Protein AF-A0A0B2UTT7-F1 (afdb_monomer_lite)

Secondary structure (DSSP, 8-state):
-HHHHTTTSTT-SEEEEEEEETTEEE-TTS-B--TTSS--BPTT-S-TT-SEEEEEE-TTS-EEEEEE-SSSS---EE-------TTTS----S--S-S-------------------------

Radius of gyration: 28.8 Å; chains: 1; bounding box: 96×40×52 Å

Structure (mmCIF, N/CA/C/O backbone):
data_AF-A0A0B2UTT7-F1
#
_entry.id   AF-A0A0B2UTT7-F1
#
loop_
_atom_site.group_PDB
_atom_site.id
_atom_site.type_symbol
_atom_site.label_atom_id
_atom_site.label_alt_id
_atom_site.label_comp_id
_atom_site.label_asym_id
_atom_site.label_entity_id
_atom_site.label_seq_id
_atom_site.pdbx_PDB_ins_code
_atom_site.Cartn_x
_atom_site.Cartn_y
_atom_site.Cartn_z
_atom_site.occupancy
_atom_site.B_iso_or_equiv
_atom_site.auth_seq_id
_atom_site.auth_comp_id
_atom_site.auth_asym_id
_atom_site.auth_atom_id
_atom_site.pdbx_PDB_model_num
ATOM 1 N N . PHE A 1 1 ? 8.687 -5.536 -13.516 1.00 58.75 1 PHE A N 1
ATOM 2 C CA . PHE A 1 1 ? 7.376 -4.858 -13.628 1.00 58.75 1 PHE A CA 1
ATOM 3 C C . PHE A 1 1 ? 7.105 -3.872 -12.496 1.00 58.75 1 PHE A C 1
ATOM 5 O O . PHE A 1 1 ? 7.383 -2.714 -12.715 1.00 58.75 1 PHE A O 1
ATOM 12 N N . PHE A 1 2 ? 6.609 -4.237 -11.299 1.00 61.56 2 PHE A N 1
ATOM 13 C CA . PHE A 1 2 ? 6.269 -3.214 -10.278 1.00 61.56 2 PHE A CA 1
ATOM 14 C C . PHE A 1 2 ? 7.476 -2.420 -9.767 1.00 61.56 2 PHE A C 1
ATOM 16 O O . PHE A 1 2 ? 7.366 -1.221 -9.542 1.00 61.56 2 PHE A O 1
ATOM 23 N N . THR A 1 3 ? 8.626 -3.081 -9.637 1.00 57.56 3 THR A N 1
ATOM 24 C CA . THR A 1 3 ? 9.902 -2.433 -9.320 1.00 57.56 3 THR A CA 1
ATOM 25 C C . THR A 1 3 ? 10.376 -1.482 -10.412 1.00 57.56 3 THR A C 1
ATOM 27 O O . THR A 1 3 ? 11.075 -0.546 -10.076 1.00 57.56 3 THR A O 1
ATOM 30 N N . GLU A 1 4 ? 9.991 -1.692 -11.676 1.00 65.00 4 GLU A N 1
ATOM 31 C CA . GLU A 1 4 ? 10.340 -0.828 -12.822 1.00 65.00 4 GLU A CA 1
ATOM 32 C C . GLU A 1 4 ? 9.292 0.269 -13.053 1.00 65.00 4 GLU A C 1
ATOM 34 O O . GLU A 1 4 ? 9.636 1.389 -13.396 1.00 65.00 4 GLU A O 1
ATOM 39 N N . LEU A 1 5 ? 8.006 -0.022 -12.817 1.00 64.81 5 LEU A N 1
ATOM 40 C CA . LEU A 1 5 ? 6.899 0.937 -12.931 1.00 64.81 5 LEU A CA 1
ATOM 41 C C . LEU A 1 5 ? 7.091 2.137 -11.996 1.00 64.81 5 LEU A C 1
ATOM 43 O O . LEU A 1 5 ? 6.595 3.228 -12.261 1.00 64.81 5 LEU A O 1
ATOM 47 N N . HIS A 1 6 ? 7.805 1.906 -10.899 1.00 65.44 6 HIS A N 1
ATOM 48 C CA . HIS A 1 6 ? 8.106 2.896 -9.879 1.00 65.44 6 HIS A CA 1
ATOM 49 C C . HIS A 1 6 ? 9.613 2.935 -9.556 1.00 65.44 6 HIS A C 1
ATOM 51 O O . HIS A 1 6 ? 9.982 3.399 -8.472 1.00 65.44 6 HIS A O 1
ATOM 57 N N . SER A 1 7 ? 10.480 2.422 -10.452 1.00 56.91 7 SER A N 1
ATOM 58 C CA . SER A 1 7 ? 11.934 2.411 -10.222 1.00 56.91 7 SER A CA 1
ATOM 59 C C . SER A 1 7 ? 12.453 3.830 -10.063 1.00 56.91 7 SER A C 1
ATOM 61 O O . SER A 1 7 ? 12.028 4.726 -10.780 1.00 56.91 7 SER A O 1
ATOM 63 N N . GLU A 1 8 ? 13.399 3.989 -9.139 1.00 59.28 8 GLU A N 1
ATOM 64 C CA . GLU A 1 8 ? 14.080 5.242 -8.772 1.00 59.28 8 GLU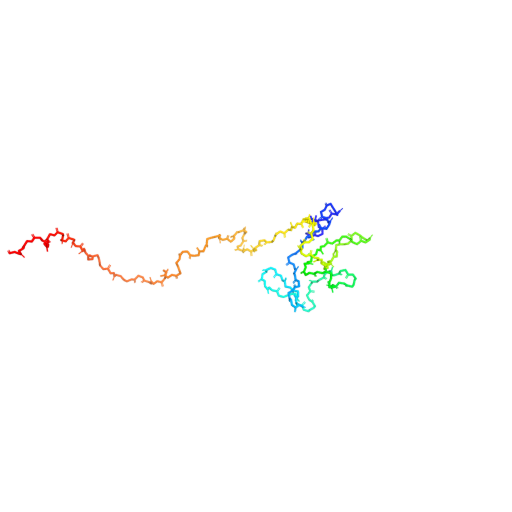 A CA 1
ATOM 65 C C . GLU A 1 8 ? 13.301 6.196 -7.853 1.00 59.28 8 GLU A C 1
ATOM 67 O O . GLU A 1 8 ? 13.807 7.255 -7.494 1.00 59.28 8 GLU A O 1
ATOM 72 N N . GLY A 1 9 ? 12.115 5.812 -7.367 1.00 60.12 9 GLY A N 1
ATOM 73 C CA . GLY A 1 9 ? 11.430 6.570 -6.312 1.00 60.12 9 GLY A CA 1
ATOM 74 C C . GLY A 1 9 ? 10.740 7.849 -6.767 1.00 60.12 9 GLY A C 1
ATOM 75 O O . GLY A 1 9 ? 10.127 8.517 -5.940 1.00 60.12 9 GLY A O 1
ATOM 76 N N . GLU A 1 10 ? 10.760 8.156 -8.065 1.00 70.12 10 GLU A N 1
ATOM 77 C CA . GLU A 1 10 ? 10.118 9.346 -8.640 1.00 70.12 10 GLU A CA 1
ATOM 78 C C . GLU A 1 10 ? 8.603 9.398 -8.359 1.00 70.12 10 GLU A C 1
ATOM 80 O O . GLU A 1 10 ? 7.994 10.466 -8.295 1.00 70.12 10 GLU A O 1
ATOM 85 N N . HIS A 1 11 ? 7.990 8.235 -8.121 1.00 79.50 11 HIS A N 1
ATOM 86 C CA . HIS A 1 11 ? 6.556 8.096 -7.863 1.00 79.50 11 HIS A CA 1
ATOM 87 C C . HIS A 1 11 ? 6.231 7.423 -6.523 1.00 79.50 11 HIS A C 1
ATOM 89 O O . HIS A 1 11 ? 5.105 6.968 -6.330 1.00 79.50 11 HIS A O 1
ATOM 95 N N . ALA A 1 12 ? 7.191 7.350 -5.594 1.00 82.88 12 ALA A N 1
ATOM 96 C CA . ALA A 1 12 ? 6.951 6.902 -4.223 1.00 82.88 12 ALA A CA 1
ATOM 97 C C . ALA A 1 12 ? 6.708 8.110 -3.286 1.00 82.88 12 ALA A C 1
ATOM 99 O O . ALA A 1 12 ? 7.416 9.110 -3.397 1.00 82.88 12 ALA A O 1
ATOM 100 N N . PRO A 1 13 ? 5.768 8.034 -2.324 1.00 88.81 13 PRO A N 1
ATOM 101 C CA . PRO A 1 13 ? 4.860 6.919 -2.070 1.00 88.81 13 PRO A CA 1
ATOM 102 C C . PRO A 1 13 ? 3.748 6.781 -3.120 1.00 88.81 13 PRO A C 1
ATOM 104 O O . PRO A 1 13 ? 3.291 7.764 -3.702 1.00 88.81 13 PRO A O 1
ATOM 107 N N . TYR A 1 14 ? 3.268 5.551 -3.308 1.00 89.69 14 TYR A N 1
ATOM 108 C CA . TYR A 1 14 ? 2.102 5.251 -4.144 1.00 89.69 14 TYR A CA 1
ATOM 109 C C . TYR A 1 14 ? 1.142 4.282 -3.452 1.00 89.69 14 TYR A C 1
ATOM 111 O O . TYR A 1 14 ? 1.545 3.423 -2.670 1.00 89.69 14 TYR A O 1
ATOM 119 N N . TRP A 1 15 ? -0.148 4.411 -3.742 1.00 92.38 15 TRP A N 1
ATOM 120 C CA . TRP A 1 15 ? -1.188 3.522 -3.245 1.00 92.38 15 TRP A CA 1
ATOM 121 C C . TRP A 1 15 ? -1.195 2.190 -3.990 1.00 92.38 15 TRP A C 1
ATOM 123 O O . TRP A 1 15 ? -1.054 2.136 -5.216 1.00 92.38 15 TRP A O 1
ATOM 133 N N . ILE A 1 16 ? -1.472 1.117 -3.250 1.00 93.38 16 ILE A N 1
ATOM 134 C CA . ILE A 1 16 ? -1.922 -0.155 -3.817 1.00 93.38 16 ILE A CA 1
ATOM 135 C C . ILE A 1 16 ? -3.356 -0.440 -3.377 1.00 93.38 16 ILE A C 1
ATOM 137 O O . ILE A 1 16 ? -3.873 0.134 -2.423 1.00 93.38 16 ILE A O 1
ATOM 141 N N . GLY A 1 17 ? -4.026 -1.343 -4.090 1.00 94.62 17 GLY A N 1
ATOM 142 C CA . GLY A 1 17 ? -5.434 -1.648 -3.835 1.00 94.62 17 GLY A CA 1
ATOM 143 C C . GLY A 1 17 ? -5.719 -2.379 -2.516 1.00 94.62 17 GLY A C 1
ATOM 144 O O . GLY A 1 17 ? -6.889 -2.576 -2.193 1.00 94.62 17 GLY A O 1
ATOM 145 N N . LEU A 1 18 ? -4.694 -2.816 -1.780 1.00 96.12 18 LEU A N 1
ATOM 146 C CA . LEU A 1 18 ? -4.869 -3.561 -0.536 1.00 96.12 18 LEU A CA 1
ATOM 147 C C . LEU A 1 18 ? -5.400 -2.640 0.570 1.00 96.12 18 LEU A C 1
ATOM 149 O O . LEU A 1 18 ? -4.908 -1.525 0.757 1.00 96.12 18 LEU A O 1
ATOM 153 N N . ARG A 1 19 ? -6.418 -3.106 1.297 1.00 95.50 19 ARG A N 1
ATOM 154 C CA . ARG A 1 19 ? -7.001 -2.385 2.433 1.00 95.50 19 ARG A CA 1
ATOM 155 C C . ARG A 1 19 ? -7.298 -3.322 3.586 1.00 95.50 19 ARG A C 1
ATOM 157 O O . ARG A 1 19 ? -7.755 -4.440 3.358 1.00 95.50 19 ARG A O 1
ATOM 164 N N . ASN A 1 20 ? -7.129 -2.842 4.810 1.00 95.69 20 ASN A N 1
ATOM 165 C CA . ASN A 1 20 ? -7.639 -3.526 5.984 1.00 95.69 20 ASN A CA 1
ATOM 166 C C . ASN A 1 20 ? -9.140 -3.238 6.139 1.00 95.69 20 ASN A C 1
ATOM 168 O 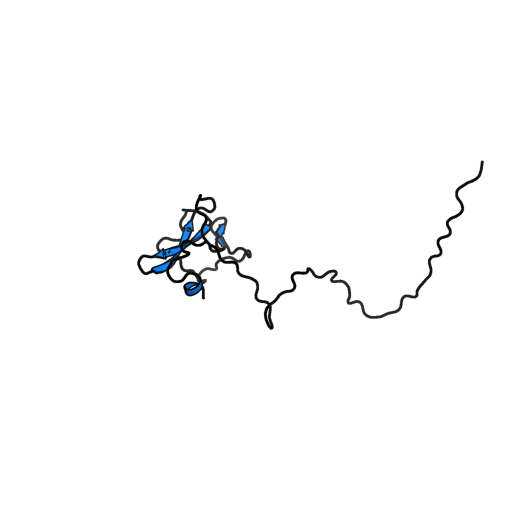O . ASN A 1 20 ? -9.563 -2.086 6.232 1.00 95.69 20 ASN A O 1
ATOM 172 N N . LYS A 1 21 ? -9.959 -4.286 6.163 1.00 93.94 21 LYS A N 1
ATOM 173 C CA . LYS A 1 21 ? -11.371 -4.230 6.537 1.00 93.94 21 LYS A CA 1
ATOM 174 C C . LYS A 1 21 ? -11.585 -5.168 7.714 1.00 93.94 21 LYS A C 1
ATOM 176 O O . LYS A 1 21 ? -11.440 -6.376 7.573 1.00 93.94 21 LYS A O 1
ATOM 181 N N . TYR A 1 22 ? -11.930 -4.604 8.869 1.00 90.62 22 TYR A N 1
ATOM 182 C CA . TYR A 1 22 ? -12.255 -5.363 10.084 1.00 90.62 22 TYR A CA 1
ATOM 183 C C . TYR A 1 22 ? -11.168 -6.372 10.504 1.00 90.62 22 TYR A C 1
ATOM 185 O O . TYR A 1 22 ? -11.473 -7.477 10.943 1.00 90.62 22 TYR A O 1
ATOM 193 N N . GLY A 1 23 ? -9.892 -6.002 10.359 1.00 90.62 23 GLY A N 1
ATOM 194 C CA . GLY A 1 23 ? -8.755 -6.858 10.705 1.00 90.62 23 GLY A CA 1
ATOM 195 C C . GLY A 1 23 ? -8.271 -7.761 9.568 1.00 90.62 23 GLY A C 1
ATOM 196 O O . GLY A 1 23 ? -7.258 -8.432 9.734 1.00 90.62 23 GLY A O 1
ATOM 197 N N . GLN A 1 24 ? -8.927 -7.750 8.406 1.00 93.62 24 GLN A N 1
ATOM 198 C CA . GLN A 1 24 ? -8.545 -8.557 7.245 1.00 93.62 24 GLN A CA 1
ATOM 199 C C . GLN A 1 24 ? -8.030 -7.682 6.105 1.00 93.62 24 GLN A C 1
ATOM 201 O O . GLN A 1 24 ? -8.658 -6.693 5.735 1.00 93.62 24 GLN A O 1
ATOM 206 N N . ASN A 1 25 ? -6.900 -8.062 5.509 1.00 95.56 25 ASN A N 1
ATOM 207 C CA . ASN A 1 25 ? -6.355 -7.365 4.348 1.00 95.56 25 ASN A CA 1
ATOM 208 C C . ASN A 1 25 ? -7.001 -7.912 3.071 1.00 95.56 25 ASN A C 1
ATOM 210 O O . ASN A 1 25 ? -6.837 -9.083 2.740 1.00 95.56 25 ASN A O 1
ATOM 214 N N . VAL A 1 26 ? -7.729 -7.064 2.353 1.00 96.62 26 VAL A N 1
ATOM 215 C CA . VAL A 1 26 ? -8.531 -7.424 1.179 1.00 96.62 26 VAL A CA 1
ATOM 216 C C . VAL A 1 26 ? -8.176 -6.558 -0.020 1.00 96.62 26 VAL A C 1
ATOM 218 O O . VAL A 1 26 ? -7.993 -5.343 0.084 1.00 96.62 26 VAL A O 1
ATOM 221 N N . TRP A 1 27 ? -8.098 -7.199 -1.180 1.00 95.31 27 TRP A N 1
ATOM 222 C CA . TRP A 1 27 ? -7.924 -6.555 -2.475 1.00 95.31 27 TRP A CA 1
ATOM 223 C C . TRP A 1 27 ? -9.236 -5.915 -2.953 1.00 95.31 27 TRP A C 1
ATOM 225 O O . TRP A 1 27 ? -10.318 -6.313 -2.512 1.00 95.31 27 TRP A O 1
ATOM 235 N N . PRO A 1 28 ? -9.196 -4.981 -3.925 1.00 93.38 28 PRO A N 1
ATOM 236 C CA . PRO A 1 28 ? -10.405 -4.332 -4.442 1.00 93.38 28 PRO A CA 1
ATOM 237 C C . PRO A 1 28 ? -11.401 -5.305 -5.084 1.00 93.38 28 PRO A C 1
ATOM 239 O O . PRO A 1 28 ? -12.584 -5.004 -5.182 1.00 93.38 28 PRO A O 1
ATOM 242 N N . THR A 1 29 ? -10.932 -6.482 -5.503 1.00 90.44 29 THR A N 1
ATOM 243 C CA . THR A 1 29 ? -11.760 -7.569 -6.040 1.00 90.44 29 THR A CA 1
ATOM 244 C C . THR A 1 29 ? -12.553 -8.324 -4.970 1.00 90.44 29 THR A C 1
ATOM 246 O O . THR A 1 29 ? -13.348 -9.190 -5.320 1.00 90.44 29 THR A O 1
ATOM 249 N N . GLY A 1 30 ? -12.324 -8.040 -3.684 1.00 92.19 30 GLY A N 1
ATOM 250 C CA . GLY A 1 30 ? -12.882 -8.783 -2.552 1.00 92.19 30 GLY A CA 1
ATOM 251 C C . GLY A 1 30 ? -12.051 -9.997 -2.135 1.00 92.19 30 GLY A C 1
ATOM 252 O O . GLY A 1 30 ? -12.355 -10.610 -1.119 1.00 92.19 30 GLY A O 1
ATOM 253 N N . ALA A 1 31 ? -10.993 -10.339 -2.876 1.00 92.94 31 ALA A N 1
ATOM 254 C CA . ALA A 1 31 ? -10.093 -11.418 -2.489 1.00 92.94 31 ALA A CA 1
ATOM 255 C C . ALA A 1 31 ? -9.273 -11.031 -1.249 1.00 92.94 31 ALA A C 1
ATOM 257 O O . ALA A 1 31 ? -8.674 -9.957 -1.209 1.00 92.94 31 ALA A O 1
ATOM 258 N N . GLU A 1 32 ? -9.198 -11.921 -0.267 1.00 95.88 32 GLU A N 1
ATOM 259 C CA . GLU A 1 32 ? -8.339 -11.752 0.906 1.00 95.88 32 GLU A CA 1
ATOM 260 C C . GLU A 1 32 ? -6.867 -12.027 0.567 1.00 95.88 32 GLU A C 1
ATOM 262 O O . GLU A 1 32 ? -6.538 -12.922 -0.224 1.00 95.88 32 GLU A O 1
ATOM 267 N N . LEU A 1 33 ? -5.960 -11.271 1.188 1.00 95.38 33 LEU A N 1
ATOM 268 C CA . LEU A 1 33 ? -4.544 -11.609 1.228 1.00 95.38 33 LEU A CA 1
ATOM 269 C C . LEU A 1 33 ? -4.374 -12.843 2.119 1.00 95.38 33 LEU A C 1
ATOM 271 O O . LEU A 1 33 ? -4.419 -12.753 3.343 1.00 95.38 33 LEU A O 1
ATOM 275 N N . ARG A 1 34 ? -4.196 -14.000 1.481 1.00 92.19 34 ARG A N 1
ATOM 276 C CA . ARG A 1 34 ? -4.028 -15.286 2.166 1.00 92.19 34 ARG A CA 1
ATOM 277 C C . ARG A 1 34 ? -2.788 -15.285 3.057 1.00 92.19 34 ARG A C 1
ATOM 279 O O . ARG A 1 34 ? -1.764 -14.699 2.702 1.00 92.19 34 ARG A O 1
ATOM 286 N N . GLU A 1 35 ? -2.860 -16.015 4.165 1.00 88.62 35 GLU A N 1
ATOM 287 C CA . GLU A 1 35 ? -1.688 -16.341 4.977 1.00 88.62 35 GLU A CA 1
ATOM 288 C C . GLU A 1 35 ? -0.626 -17.044 4.110 1.00 88.62 35 GLU A C 1
ATOM 290 O O . GLU A 1 35 ? -0.946 -17.921 3.307 1.00 88.62 35 GLU A O 1
ATOM 295 N N . GLY A 1 36 ? 0.631 -16.598 4.203 1.00 88.56 36 GLY A N 1
ATOM 296 C CA . GLY A 1 36 ? 1.720 -17.068 3.335 1.00 88.56 36 GLY A CA 1
ATOM 297 C C . GLY A 1 36 ? 1.646 -16.594 1.874 1.00 88.56 36 GLY A C 1
ATOM 298 O O . GLY A 1 36 ? 2.478 -16.992 1.060 1.00 88.56 36 GLY A O 1
ATOM 299 N N . GLY A 1 37 ? 0.671 -15.750 1.519 1.00 91.50 37 GLY A N 1
ATOM 300 C CA . GLY A 1 37 ? 0.601 -15.093 0.216 1.00 91.50 37 GLY A CA 1
ATOM 301 C C . GLY A 1 37 ? 1.724 -14.074 0.009 1.00 91.50 37 GLY A C 1
ATOM 302 O O . GLY A 1 37 ? 2.409 -13.670 0.948 1.00 91.50 37 GLY A O 1
ATOM 303 N N . PHE A 1 38 ? 1.905 -13.628 -1.238 1.00 91.69 38 PHE A N 1
ATOM 304 C CA . PHE A 1 38 ? 2.906 -12.609 -1.548 1.00 91.69 38 PHE A CA 1
ATOM 305 C C . PHE A 1 38 ? 2.593 -11.300 -0.817 1.00 91.69 38 PHE A C 1
ATOM 307 O O . PHE A 1 38 ? 1.577 -10.654 -1.082 1.00 91.69 38 PHE A O 1
ATOM 314 N N . ALA A 1 39 ? 3.501 -10.905 0.069 1.00 93.88 39 ALA A N 1
ATOM 315 C CA . ALA A 1 39 ? 3.461 -9.645 0.785 1.00 93.88 39 ALA A CA 1
ATOM 316 C C . ALA A 1 39 ? 4.875 -9.080 0.933 1.00 93.88 39 ALA A C 1
ATOM 318 O O . ALA A 1 39 ? 5.838 -9.832 1.077 1.00 93.88 39 ALA A O 1
ATOM 319 N N . ARG A 1 40 ? 4.996 -7.750 0.910 1.00 94.00 40 ARG A N 1
ATOM 320 C CA . ARG A 1 40 ? 6.262 -7.033 1.142 1.00 94.00 40 ARG A CA 1
ATOM 321 C C . ARG A 1 40 ? 6.100 -5.961 2.213 1.00 94.00 40 ARG A C 1
ATOM 323 O O . ARG A 1 40 ? 6.433 -4.805 1.986 1.00 94.00 40 ARG A O 1
ATOM 330 N N . TRP A 1 41 ? 5.534 -6.331 3.357 1.00 95.44 41 TRP A N 1
ATOM 331 C CA . TRP A 1 41 ? 5.389 -5.422 4.495 1.00 95.44 41 TRP A CA 1
ATOM 332 C C . TRP A 1 41 ? 6.739 -4.876 4.958 1.00 95.44 41 TRP A C 1
ATOM 334 O O . TRP A 1 41 ? 7.727 -5.608 5.013 1.00 95.44 41 TRP A O 1
ATOM 344 N N . ALA A 1 42 ? 6.770 -3.588 5.293 1.00 95.94 42 ALA A N 1
ATOM 345 C CA . ALA A 1 42 ? 7.889 -3.001 6.010 1.00 95.94 42 ALA A CA 1
ATOM 346 C C . ALA A 1 42 ? 7.994 -3.603 7.427 1.00 95.94 42 ALA A C 1
ATOM 348 O O . ALA A 1 42 ? 7.022 -4.173 7.937 1.00 95.94 42 ALA A O 1
ATOM 349 N N . PRO A 1 43 ? 9.149 -3.481 8.103 1.00 95.75 43 PRO A N 1
ATOM 350 C CA . PRO A 1 43 ? 9.268 -3.899 9.494 1.00 95.75 43 PRO A CA 1
ATOM 351 C C . PRO A 1 43 ? 8.169 -3.274 10.368 1.00 95.75 43 PRO A C 1
ATOM 353 O O . PRO A 1 43 ? 7.980 -2.059 10.361 1.00 95.75 43 PRO A O 1
ATOM 356 N N . ASN A 1 44 ? 7.485 -4.108 11.158 1.00 95.06 44 ASN A N 1
ATOM 357 C CA . ASN A 1 44 ? 6.353 -3.740 12.029 1.00 95.06 44 ASN A CA 1
ATOM 358 C C . ASN A 1 44 ? 5.034 -3.390 11.313 1.00 95.06 44 ASN A C 1
ATOM 360 O O . ASN A 1 44 ? 4.124 -2.854 11.946 1.00 95.06 44 ASN A O 1
ATOM 364 N N . GLU A 1 45 ? 4.907 -3.704 10.025 1.00 95.75 45 GLU A N 1
ATOM 365 C CA . GLU A 1 45 ? 3.658 -3.593 9.271 1.00 95.75 45 GLU A CA 1
ATOM 366 C C . GLU A 1 45 ? 3.039 -4.987 9.018 1.00 95.75 45 GLU A C 1
ATOM 368 O O . GLU A 1 45 ? 3.766 -5.985 8.971 1.00 95.75 45 GLU A O 1
ATOM 373 N N . PRO A 1 46 ? 1.708 -5.095 8.847 1.00 94.12 46 PRO A N 1
ATOM 374 C CA . PRO A 1 46 ? 0.719 -4.018 8.920 1.00 94.12 46 PRO A CA 1
ATOM 375 C C . PRO A 1 46 ? 0.490 -3.508 10.356 1.00 94.12 46 PRO A C 1
ATOM 377 O O . PRO A 1 46 ? 0.367 -4.294 11.294 1.00 94.12 46 PRO A O 1
ATOM 380 N N . SER A 1 47 ? 0.422 -2.186 10.520 1.00 94.06 47 SER A N 1
ATOM 381 C CA . SER A 1 47 ? 0.177 -1.481 11.782 1.00 94.06 47 SER A CA 1
ATOM 382 C C . SER A 1 47 ? -1.234 -0.874 11.849 1.00 94.06 47 SER A C 1
ATOM 384 O O . SER A 1 47 ? -2.021 -0.957 10.910 1.00 94.06 47 SER A O 1
ATOM 386 N N . ASN A 1 48 ? -1.578 -0.237 12.972 1.00 92.94 48 ASN A N 1
ATOM 387 C CA . ASN A 1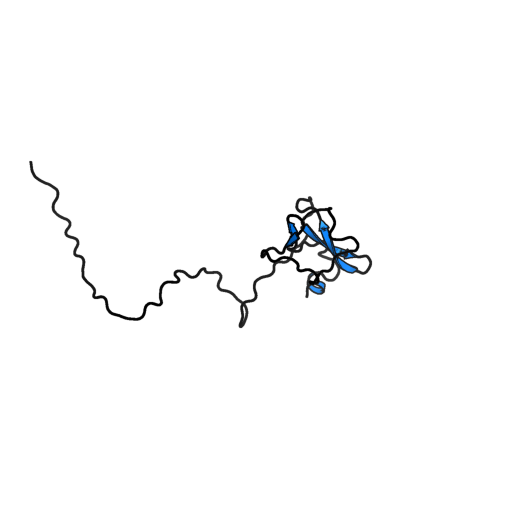 48 ? -2.869 0.430 13.180 1.00 92.94 48 ASN A CA 1
ATOM 388 C C . ASN A 1 48 ? -2.892 1.907 12.733 1.00 92.94 48 ASN A C 1
ATOM 390 O O . ASN A 1 48 ? -3.815 2.633 13.099 1.00 92.94 48 ASN A O 1
ATOM 394 N N . LYS A 1 49 ? -1.889 2.366 11.969 1.00 91.75 49 LYS A 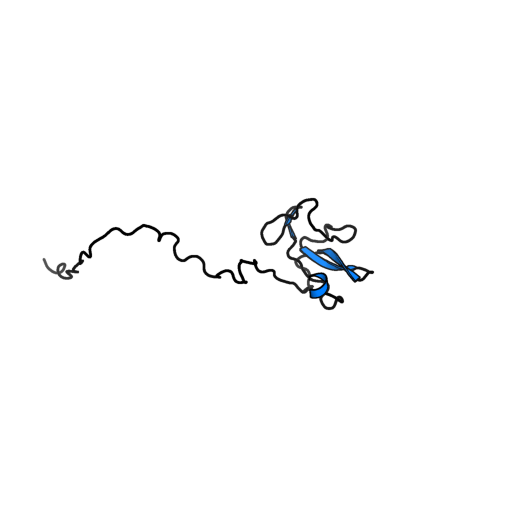N 1
ATOM 395 C CA . LYS A 1 49 ? -1.807 3.753 11.472 1.00 91.75 49 LYS A CA 1
ATOM 396 C C . LYS A 1 49 ? -2.937 4.119 10.509 1.00 91.75 49 LYS A C 1
ATOM 398 O O . LYS A 1 49 ? -3.276 5.289 10.390 1.00 91.75 49 LYS A O 1
ATOM 403 N N . GLY A 1 50 ? -3.519 3.132 9.835 1.00 92.69 50 GLY A N 1
ATOM 404 C CA . GLY A 1 50 ? -4.687 3.315 8.989 1.00 92.69 50 GLY A CA 1
ATOM 405 C C . GLY A 1 50 ? -5.026 2.061 8.197 1.00 92.69 50 GLY A C 1
ATOM 406 O O . GLY A 1 50 ? -4.362 1.033 8.312 1.00 92.69 50 GLY A O 1
ATOM 407 N N . ASN A 1 51 ? -6.093 2.147 7.407 1.00 95.56 51 ASN A N 1
ATOM 408 C CA . ASN A 1 51 ? -6.683 0.992 6.729 1.00 95.56 51 ASN A CA 1
ATOM 409 C C . ASN A 1 51 ? -6.286 0.874 5.252 1.00 95.56 51 ASN A C 1
ATOM 411 O O . ASN A 1 51 ? -6.714 -0.065 4.583 1.00 95.56 51 ASN A O 1
ATOM 415 N N . CYS A 1 52 ? -5.502 1.809 4.720 1.00 94.94 52 CYS A N 1
ATOM 416 C CA . CYS A 1 52 ? -5.017 1.778 3.346 1.00 94.94 52 CYS A CA 1
ATOM 417 C C . CYS A 1 52 ? -3.549 1.360 3.305 1.00 94.94 52 CYS A C 1
ATOM 419 O O . CYS A 1 52 ? -2.807 1.578 4.259 1.00 94.94 52 CYS A O 1
ATOM 421 N N . THR A 1 53 ? -3.122 0.745 2.204 1.00 95.19 53 THR A N 1
ATOM 422 C CA . THR A 1 53 ? -1.728 0.331 2.030 1.00 95.19 53 THR A CA 1
ATOM 423 C C . THR A 1 53 ? -1.037 1.190 0.980 1.00 95.19 53 THR A C 1
ATOM 425 O O . THR A 1 53 ? -1.433 1.210 -0.187 1.00 95.19 53 THR A O 1
ATOM 428 N N . GLU A 1 54 ? 0.021 1.881 1.393 1.00 93.62 54 GLU A N 1
ATOM 429 C CA . GLU A 1 54 ? 0.946 2.575 0.497 1.00 93.62 54 GLU A CA 1
ATOM 430 C C . GLU A 1 54 ? 2.259 1.804 0.373 1.00 93.62 54 GLU A C 1
ATOM 432 O O . GLU A 1 54 ? 2.639 1.023 1.247 1.00 93.62 54 GLU A O 1
ATOM 437 N N . VAL A 1 55 ? 2.976 2.048 -0.713 1.00 92.19 55 VAL A N 1
ATOM 438 C CA . VAL A 1 55 ? 4.323 1.541 -0.938 1.00 92.19 55 VAL A CA 1
ATOM 439 C C . VAL A 1 55 ? 5.300 2.703 -0.869 1.00 92.19 55 VAL A C 1
ATOM 441 O O . VAL A 1 55 ? 5.085 3.740 -1.495 1.00 92.19 55 VAL A O 1
ATOM 444 N N . LYS A 1 56 ? 6.374 2.523 -0.100 1.00 89.06 56 LYS A N 1
ATOM 445 C CA . LYS A 1 56 ? 7.449 3.495 0.126 1.00 89.06 56 LYS A CA 1
ATOM 446 C C . LYS A 1 56 ? 8.804 2.852 -0.133 1.00 89.06 56 LYS A C 1
ATOM 448 O O . LYS A 1 56 ? 8.926 1.633 -0.034 1.00 89.06 56 LYS A O 1
ATOM 453 N N . LEU A 1 57 ? 9.798 3.678 -0.444 1.00 87.75 57 LEU A N 1
ATOM 454 C CA . LEU A 1 57 ? 11.190 3.245 -0.446 1.00 87.75 57 LEU A CA 1
ATOM 455 C C . LEU A 1 57 ? 11.718 3.188 0.987 1.00 87.75 57 LEU A C 1
ATOM 457 O O . LEU A 1 57 ? 11.464 4.101 1.776 1.00 87.75 57 LEU A O 1
ATOM 461 N N . ASP A 1 58 ? 12.440 2.123 1.307 1.00 87.31 58 ASP A N 1
ATOM 462 C CA . ASP A 1 58 ? 13.246 2.036 2.516 1.00 87.31 58 ASP A CA 1
ATOM 463 C C . ASP A 1 58 ? 14.636 2.673 2.312 1.00 87.31 58 ASP A C 1
ATOM 465 O O . ASP A 1 58 ? 14.950 3.231 1.256 1.00 87.31 58 ASP A O 1
ATOM 469 N N . GLU A 1 59 ? 15.484 2.5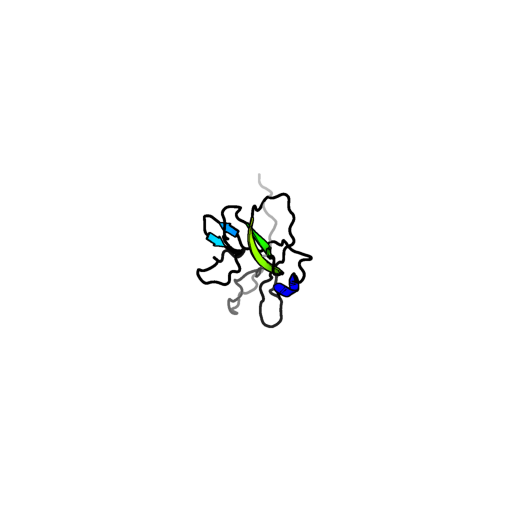92 3.337 1.00 86.81 59 GLU A N 1
ATOM 470 C CA . GLU A 1 59 ? 16.852 3.128 3.310 1.00 86.81 59 GLU A CA 1
ATOM 471 C C . GLU A 1 59 ? 17.752 2.457 2.252 1.00 86.81 59 GLU A C 1
ATOM 473 O O . GLU A 1 59 ? 18.754 3.040 1.839 1.00 86.81 59 GLU A O 1
ATOM 478 N N . HIS A 1 60 ? 17.379 1.267 1.776 1.00 87.00 60 HIS A N 1
ATOM 479 C CA . HIS A 1 60 ? 18.081 0.497 0.748 1.00 87.00 60 HIS A CA 1
ATOM 480 C C . HIS A 1 60 ? 17.440 0.639 -0.639 1.00 87.00 60 HIS A C 1
ATOM 482 O O . HIS A 1 60 ? 17.793 -0.102 -1.556 1.00 87.00 60 HIS A O 1
ATOM 488 N N . GLN A 1 61 ? 16.518 1.593 -0.810 1.00 84.75 61 GLN A N 1
ATOM 489 C CA . GLN A 1 61 ? 15.755 1.807 -2.042 1.00 84.75 61 GLN A CA 1
ATOM 490 C C . GLN A 1 61 ? 14.882 0.604 -2.441 1.00 84.75 61 GLN A C 1
ATOM 492 O O . GLN A 1 61 ? 14.525 0.435 -3.610 1.00 84.75 61 GLN A O 1
ATOM 497 N N . GLU A 1 62 ? 14.483 -0.220 -1.477 1.00 85.50 62 GLU A N 1
ATOM 498 C CA . GLU A 1 62 ? 13.503 -1.272 -1.681 1.00 85.50 62 GLU A CA 1
ATOM 499 C C . GLU A 1 62 ? 12.082 -0.763 -1.452 1.00 85.50 62 GLU A C 1
ATOM 501 O O . GLU A 1 62 ? 11.787 -0.026 -0.516 1.00 85.50 62 GLU A O 1
ATOM 506 N N . THR A 1 63 ? 11.153 -1.207 -2.295 1.00 87.56 63 THR A N 1
ATOM 507 C CA . THR A 1 63 ? 9.732 -0.879 -2.162 1.00 87.56 63 THR A CA 1
ATOM 508 C C . THR A 1 63 ? 9.057 -1.782 -1.124 1.00 87.56 63 THR A C 1
ATOM 510 O O . THR A 1 63 ? 8.874 -2.980 -1.382 1.00 87.56 63 THR A O 1
ATOM 513 N N . LEU A 1 64 ? 8.633 -1.213 0.005 1.00 92.62 64 LEU A N 1
ATOM 514 C CA . LEU A 1 64 ? 7.955 -1.912 1.102 1.00 92.62 64 LEU A CA 1
ATOM 515 C C . LEU A 1 64 ? 6.581 -1.301 1.413 1.00 92.62 64 LEU A C 1
ATOM 517 O O . LEU A 1 64 ? 6.336 -0.108 1.221 1.00 92.62 64 LEU A O 1
ATOM 521 N N . TRP A 1 65 ? 5.665 -2.142 1.883 1.00 94.88 65 TRP A N 1
ATOM 522 C CA . TRP A 1 65 ? 4.266 -1.809 2.137 1.00 94.88 65 TRP A CA 1
ATOM 523 C C . TRP A 1 65 ? 4.086 -1.275 3.554 1.00 94.88 65 TRP A C 1
ATOM 525 O O . TRP A 1 65 ? 4.618 -1.844 4.506 1.00 94.88 65 TRP A O 1
ATOM 535 N N . ASN A 1 66 ? 3.303 -0.211 3.694 1.00 95.25 66 ASN A N 1
ATOM 536 C CA . ASN A 1 66 ? 3.013 0.447 4.961 1.00 95.25 66 ASN A CA 1
ATOM 537 C C . ASN A 1 66 ? 1.510 0.696 5.097 1.00 95.25 66 ASN A C 1
ATOM 539 O O . ASN A 1 66 ? 0.839 1.033 4.118 1.00 95.25 66 ASN A O 1
ATOM 543 N N . SER A 1 67 ? 0.990 0.550 6.312 1.00 95.38 67 SER A N 1
ATOM 544 C CA . SER A 1 67 ? -0.387 0.912 6.646 1.00 95.38 67 SER A CA 1
ATOM 545 C C . SER A 1 67 ? -0.473 2.417 6.852 1.00 95.38 67 SER A C 1
ATOM 547 O O . SER A 1 67 ? 0.356 3.008 7.547 1.00 95.38 67 SER A O 1
ATOM 549 N N . GLN A 1 68 ? -1.472 3.037 6.239 1.00 93.88 68 GLN A N 1
ATOM 550 C CA . GLN A 1 68 ? -1.630 4.479 6.231 1.00 93.88 68 GLN A CA 1
ATOM 551 C C . GLN A 1 68 ? -3.103 4.883 6.234 1.00 93.88 68 GLN A C 1
ATOM 553 O O . GLN A 1 68 ? -3.980 4.136 5.782 1.00 93.88 68 GLN A O 1
ATOM 558 N N . ASP A 1 69 ? -3.373 6.069 6.774 1.00 93.19 69 ASP A N 1
ATOM 559 C CA . ASP A 1 69 ? -4.692 6.690 6.717 1.00 93.19 69 ASP A CA 1
ATOM 560 C C . ASP A 1 69 ? -5.147 6.855 5.256 1.00 93.19 69 ASP A C 1
ATOM 562 O O . ASP A 1 69 ? -4.405 7.338 4.400 1.00 93.19 69 ASP A O 1
ATOM 566 N N . CYS A 1 70 ? -6.376 6.429 4.980 1.00 90.12 70 CYS A N 1
ATOM 567 C CA . CYS A 1 70 ? -6.996 6.520 3.665 1.00 90.12 70 CYS A CA 1
ATOM 568 C C . CYS A 1 70 ? -7.401 7.951 3.291 1.00 90.12 70 CYS A C 1
ATOM 570 O O . CYS A 1 70 ? -7.521 8.251 2.105 1.00 90.12 70 CYS A O 1
ATOM 572 N N . GLU A 1 71 ? -7.667 8.802 4.284 1.00 85.50 71 GLU A N 1
ATOM 573 C CA . GLU A 1 71 ? -8.253 10.139 4.113 1.00 85.50 71 GLU A CA 1
ATOM 574 C C . GLU A 1 71 ? -7.238 11.266 4.349 1.00 85.50 71 GLU A C 1
ATOM 576 O O . GLU A 1 71 ? -7.596 12.444 4.386 1.00 85.50 71 GLU A O 1
ATOM 581 N N . GLY A 1 72 ? -5.953 10.926 4.492 1.00 73.81 72 GLY A N 1
ATOM 582 C CA . GLY A 1 72 ? -4.897 11.919 4.653 1.00 73.81 72 GLY A CA 1
ATOM 583 C C . GLY A 1 72 ? -4.842 12.907 3.481 1.00 73.81 72 GLY A C 1
ATOM 584 O O . GLY A 1 72 ? -5.106 12.554 2.334 1.00 73.81 72 GLY A O 1
ATOM 585 N N . ALA A 1 73 ? -4.406 14.145 3.743 1.00 60.84 73 ALA A N 1
ATOM 586 C CA . ALA A 1 73 ? -4.251 15.208 2.735 1.00 60.84 73 ALA A CA 1
ATOM 587 C C . ALA A 1 73 ? -3.193 14.915 1.639 1.00 60.84 73 ALA A C 1
ATOM 589 O O . ALA A 1 73 ? -2.886 15.776 0.813 1.00 60.84 73 ALA A O 1
ATOM 590 N N . HIS A 1 74 ? -2.614 13.713 1.630 1.00 67.94 74 HIS A N 1
ATOM 591 C CA . HIS A 1 74 ? -1.598 13.276 0.684 1.00 67.94 74 HIS A CA 1
ATOM 592 C C . HIS A 1 74 ? -2.250 12.572 -0.511 1.00 67.94 74 HIS A C 1
ATOM 594 O O . HIS A 1 74 ? -2.841 11.501 -0.386 1.00 67.94 74 HIS A O 1
ATOM 600 N N . SER A 1 75 ? -2.110 13.166 -1.697 1.00 76.88 75 SER A N 1
ATOM 601 C CA . SER A 1 75 ? -2.447 12.506 -2.961 1.00 76.88 75 SER A CA 1
ATOM 602 C C . SER A 1 75 ? -1.238 11.712 -3.452 1.00 76.88 75 SER A C 1
ATOM 604 O O . SER A 1 75 ? -0.346 12.275 -4.082 1.00 76.88 75 SER A O 1
ATOM 606 N N . ASN A 1 76 ? -1.191 10.417 -3.141 1.00 84.56 76 ASN A N 1
ATOM 607 C CA . ASN A 1 76 ? -0.158 9.523 -3.668 1.00 84.56 76 ASN A CA 1
ATOM 608 C C . ASN A 1 76 ? -0.535 9.029 -5.077 1.00 84.56 76 ASN A C 1
ATOM 610 O O . ASN A 1 76 ? -1.719 8.902 -5.410 1.00 84.56 76 ASN A O 1
ATOM 614 N N . TYR A 1 77 ? 0.472 8.698 -5.891 1.00 88.06 77 TYR A N 1
ATOM 615 C CA . TYR A 1 77 ? 0.267 8.037 -7.184 1.00 88.06 77 TYR A CA 1
ATOM 616 C C . TYR A 1 77 ? -0.401 6.667 -7.002 1.00 88.06 77 TYR A C 1
ATOM 618 O O . TYR A 1 77 ? -0.395 6.102 -5.911 1.00 88.06 77 TYR A O 1
ATOM 626 N N . PHE A 1 78 ? -0.978 6.105 -8.062 1.00 88.50 78 PHE A N 1
ATOM 627 C CA . PHE A 1 78 ? -1.549 4.759 -8.032 1.00 88.50 78 PHE A CA 1
ATOM 628 C C . PHE A 1 78 ? -1.551 4.133 -9.425 1.00 88.50 78 PHE A C 1
ATOM 630 O O . PHE A 1 78 ? -1.526 4.830 -10.438 1.00 88.50 78 PHE A O 1
ATOM 637 N N . SER A 1 79 ? -1.631 2.805 -9.457 1.00 84.81 79 SER A N 1
ATOM 638 C CA . SER A 1 79 ? -1.665 2.022 -10.691 1.00 84.81 79 SER A CA 1
ATOM 639 C C . SER A 1 79 ? -2.890 1.114 -10.700 1.00 84.81 79 SER A C 1
ATOM 641 O O . SER A 1 79 ? -3.199 0.452 -9.708 1.00 84.81 79 SER A O 1
ATOM 643 N N . CYS A 1 80 ? -3.589 1.062 -11.832 1.00 86.25 80 CYS A N 1
ATOM 644 C CA . CYS A 1 80 ? -4.754 0.200 -12.023 1.00 86.25 80 CYS A CA 1
ATOM 645 C C . CYS A 1 80 ? -4.363 -1.086 -12.759 1.00 86.25 80 CYS A C 1
ATOM 647 O O . CYS A 1 80 ? -3.582 -1.052 -13.708 1.00 86.25 80 CYS A O 1
ATOM 649 N N . GLN A 1 81 ? -4.973 -2.210 -12.383 1.00 83.62 81 GLN A N 1
ATOM 650 C CA . GLN A 1 81 ? -4.858 -3.473 -13.112 1.00 83.62 81 GLN A CA 1
ATOM 651 C C . GLN A 1 81 ? -6.167 -3.764 -13.852 1.00 83.62 81 GLN A C 1
ATOM 653 O O . GLN A 1 81 ? -7.244 -3.746 -13.257 1.00 83.62 81 GLN A O 1
ATOM 658 N N . LYS A 1 82 ? -6.078 -4.076 -15.148 1.00 81.62 82 LYS A N 1
ATOM 659 C CA . LYS A 1 82 ? -7.200 -4.622 -15.925 1.00 81.62 82 LYS A CA 1
ATOM 660 C C . LYS A 1 82 ? -7.153 -6.151 -15.887 1.00 81.62 82 LYS A C 1
ATOM 662 O O . LYS A 1 82 ? -6.071 -6.732 -15.815 1.00 81.62 82 LYS A O 1
ATOM 667 N N . ARG A 1 83 ? -8.318 -6.811 -15.934 1.00 72.75 83 ARG A N 1
ATOM 668 C CA . ARG A 1 83 ? -8.372 -8.271 -16.106 1.00 72.75 83 ARG A CA 1
ATOM 669 C C . ARG A 1 83 ? -7.749 -8.619 -17.455 1.00 72.75 83 ARG A C 1
ATOM 671 O O . ARG A 1 83 ? -8.165 -8.077 -18.475 1.00 72.75 83 ARG A O 1
ATOM 678 N N . ALA A 1 84 ? -6.763 -9.506 -17.444 1.00 68.31 84 ALA A N 1
ATOM 679 C CA . ALA A 1 84 ? -6.272 -10.112 -18.668 1.00 68.31 84 ALA A CA 1
ATOM 680 C C . ALA A 1 84 ? -7.289 -11.184 -19.089 1.00 68.31 84 ALA A C 1
ATOM 682 O O . ALA A 1 84 ? -7.456 -12.173 -18.380 1.00 68.31 84 ALA A O 1
ATOM 683 N N . CYS A 1 85 ? -8.010 -10.955 -20.188 1.00 64.94 85 CYS A N 1
ATOM 684 C CA . CYS A 1 85 ? -8.759 -12.003 -20.880 1.00 64.94 85 CYS A CA 1
ATOM 685 C C . CYS A 1 85 ? -7.916 -12.477 -22.075 1.00 64.94 85 CYS A C 1
ATOM 687 O O . CYS A 1 85 ? -7.390 -11.658 -22.833 1.00 64.94 85 CYS A O 1
ATOM 689 N N . ASP A 1 86 ? -7.763 -13.789 -22.206 1.00 63.47 86 ASP A N 1
ATOM 690 C CA . ASP A 1 86 ? -7.099 -14.481 -23.318 1.00 63.47 86 ASP A CA 1
ATOM 691 C C . ASP A 1 86 ? -8.017 -14.487 -24.575 1.00 63.47 86 ASP A C 1
ATOM 693 O O . ASP A 1 86 ? -9.231 -14.327 -24.444 1.00 63.47 86 ASP A O 1
ATOM 697 N N . THR A 1 87 ? -7.510 -14.580 -25.815 1.00 57.47 87 THR A N 1
ATOM 698 C CA . THR A 1 87 ? -6.159 -15.027 -26.239 1.00 57.47 87 THR A CA 1
ATOM 699 C C . THR A 1 87 ? -5.153 -13.920 -26.568 1.00 57.47 87 THR A C 1
ATOM 701 O O . THR A 1 87 ? -3.957 -14.200 -26.606 1.00 57.47 87 THR A O 1
ATOM 704 N N . ALA A 1 88 ? -5.574 -12.662 -26.771 1.00 58.97 88 ALA A N 1
ATOM 705 C CA . ALA A 1 88 ? -4.654 -11.574 -27.156 1.00 58.97 88 ALA A CA 1
ATOM 706 C C . ALA A 1 88 ? -5.060 -10.130 -26.750 1.00 58.97 88 ALA A C 1
ATOM 708 O O . ALA A 1 88 ? -4.595 -9.185 -27.381 1.00 58.97 88 ALA A O 1
ATOM 709 N N . ASN A 1 89 ? -5.804 -9.938 -25.645 1.00 65.25 89 ASN A N 1
ATOM 710 C CA . ASN A 1 89 ? -5.854 -8.690 -24.836 1.00 65.25 89 ASN A CA 1
ATOM 711 C C . ASN A 1 89 ? -7.054 -7.708 -24.890 1.00 65.25 89 ASN A C 1
ATOM 713 O O . ASN A 1 89 ? -6.797 -6.548 -24.611 1.00 65.25 89 ASN A O 1
ATOM 717 N N . TYR A 1 90 ? -8.337 -8.069 -25.054 1.00 62.34 90 TYR A N 1
ATOM 718 C CA . TYR A 1 90 ? -9.421 -7.247 -24.442 1.00 62.34 90 TYR A CA 1
ATOM 719 C C . TYR A 1 90 ? -10.661 -8.078 -24.083 1.00 62.34 90 TYR A C 1
ATOM 721 O O . TYR A 1 90 ? -11.143 -8.862 -24.893 1.00 62.34 90 TYR A O 1
ATOM 729 N N . CYS A 1 91 ? -11.204 -7.867 -22.878 1.00 66.31 91 CYS A N 1
ATOM 730 C CA . CYS A 1 91 ? -12.552 -8.322 -22.528 1.00 66.31 91 CYS A CA 1
ATOM 731 C C . CYS A 1 91 ? -13.574 -7.336 -23.129 1.00 66.31 91 CYS A C 1
ATOM 733 O O . CYS A 1 91 ? -13.359 -6.121 -23.054 1.00 66.31 91 CYS A O 1
ATOM 735 N N . ALA A 1 92 ? -14.686 -7.829 -23.684 1.00 60.09 92 ALA A N 1
ATOM 736 C CA . ALA A 1 92 ? -15.788 -6.972 -24.118 1.00 60.09 92 ALA A CA 1
ATOM 737 C C . ALA A 1 92 ? -16.347 -6.192 -22.913 1.00 60.09 92 ALA A C 1
ATOM 739 O O . ALA A 1 92 ? -16.662 -6.777 -21.879 1.00 60.09 92 ALA A O 1
ATOM 740 N N . LEU A 1 93 ? -16.434 -4.864 -23.032 1.00 58.41 93 LEU A N 1
ATOM 741 C CA . LEU A 1 93 ? -16.999 -3.986 -21.996 1.00 58.41 93 LEU A CA 1
ATOM 742 C C . LEU A 1 93 ? -18.536 -3.978 -21.996 1.00 58.41 93 LEU A C 1
ATOM 744 O O . LEU A 1 93 ? -19.140 -3.239 -21.222 1.00 58.41 93 LEU A O 1
ATOM 748 N N . THR A 1 94 ? -19.173 -4.773 -22.853 1.00 58.00 94 THR A N 1
ATOM 749 C CA . THR A 1 94 ? -20.627 -4.863 -22.933 1.00 58.00 94 THR A CA 1
ATOM 750 C C . THR A 1 94 ? -21.126 -6.015 -22.057 1.00 58.00 94 THR A C 1
ATOM 752 O O . THR A 1 94 ? -20.626 -7.136 -22.192 1.00 58.00 94 THR A O 1
ATOM 755 N N . PRO A 1 95 ? -22.113 -5.785 -21.170 1.00 53.62 95 PRO A N 1
ATOM 756 C CA . PRO A 1 95 ? -22.919 -6.875 -20.628 1.00 53.62 95 PRO A CA 1
ATOM 757 C C . PRO A 1 95 ? -23.507 -7.679 -21.800 1.00 53.62 95 PRO A C 1
ATOM 759 O O . PRO A 1 95 ? -23.787 -7.071 -22.836 1.00 53.62 95 PRO A O 1
ATOM 762 N N . PRO A 1 96 ? -23.701 -9.004 -21.689 1.00 50.59 96 PRO A N 1
ATOM 763 C CA . PRO A 1 96 ? -24.503 -9.704 -22.680 1.00 50.59 96 PRO A CA 1
ATOM 764 C C . PRO A 1 96 ? -25.899 -9.073 -22.668 1.00 50.59 96 PRO A C 1
ATOM 766 O O . PRO A 1 96 ? -26.624 -9.175 -21.677 1.00 50.59 96 PRO A O 1
ATOM 769 N N . GLU A 1 97 ? -26.263 -8.382 -23.746 1.00 50.62 97 GLU A N 1
ATOM 770 C CA . GLU A 1 97 ? -27.668 -8.150 -24.038 1.00 50.62 97 GLU A CA 1
ATOM 771 C C . GLU A 1 97 ? -28.267 -9.527 -24.320 1.00 50.62 97 GLU A C 1
ATOM 773 O O . GLU A 1 97 ? -28.057 -10.103 -25.381 1.00 50.62 97 GLU A O 1
ATOM 778 N N . ASN A 1 98 ? -28.976 -10.042 -23.316 1.00 44.06 98 ASN A N 1
ATOM 779 C CA . ASN A 1 98 ? -29.885 -11.179 -23.388 1.00 44.06 98 ASN A CA 1
ATOM 780 C C . ASN A 1 98 ? -29.241 -12.592 -23.448 1.00 44.06 98 ASN A C 1
ATOM 782 O O . ASN A 1 98 ? -28.773 -13.023 -24.500 1.00 44.06 98 ASN A O 1
ATOM 786 N N . PRO A 1 99 ? -29.250 -13.364 -22.341 1.00 46.03 99 PRO A N 1
ATOM 787 C CA . PRO A 1 99 ? -28.757 -14.743 -22.326 1.00 46.03 99 PRO A CA 1
ATOM 788 C C . PRO A 1 99 ? -29.752 -15.784 -22.880 1.00 46.03 99 PRO A C 1
ATOM 790 O O . PRO A 1 99 ? -29.403 -16.961 -22.917 1.00 46.03 99 PRO A O 1
ATOM 793 N N . ASP A 1 100 ? -30.944 -15.392 -23.342 1.00 43.44 100 ASP A N 1
ATOM 794 C CA . ASP A 1 100 ? -32.025 -16.339 -23.668 1.00 43.44 100 ASP A CA 1
ATOM 795 C C . ASP A 1 100 ? -32.237 -16.606 -25.172 1.00 43.44 100 ASP A C 1
ATOM 797 O O . ASP A 1 100 ? -33.349 -16.900 -25.602 1.00 43.44 100 ASP A O 1
ATOM 801 N N . ILE A 1 101 ? -31.191 -16.553 -26.004 1.00 47.38 101 ILE A N 1
ATOM 802 C CA . ILE A 1 101 ? -31.287 -16.992 -27.412 1.00 47.38 101 ILE A CA 1
ATOM 803 C C . ILE A 1 101 ? -30.325 -18.153 -27.664 1.00 47.38 101 ILE A C 1
ATOM 805 O O . ILE A 1 101 ? -29.295 -18.032 -28.318 1.00 47.38 101 ILE A O 1
ATOM 809 N N . PHE A 1 102 ? -30.692 -19.304 -27.111 1.00 46.84 102 PHE A N 1
ATOM 810 C CA . PHE A 1 102 ? -30.415 -20.609 -27.708 1.00 46.84 102 PHE A CA 1
ATOM 811 C C . PHE A 1 102 ? -31.622 -21.515 -27.424 1.00 46.84 102 PHE A C 1
ATOM 813 O O . PHE A 1 102 ? -31.551 -22.476 -26.663 1.00 46.84 102 PHE A O 1
ATOM 820 N N . SER A 1 103 ? -32.766 -21.163 -28.013 1.00 37.34 103 SER A N 1
ATOM 821 C CA . SER A 1 103 ? -33.803 -22.142 -28.330 1.00 37.34 103 SER A CA 1
ATOM 822 C C . SER A 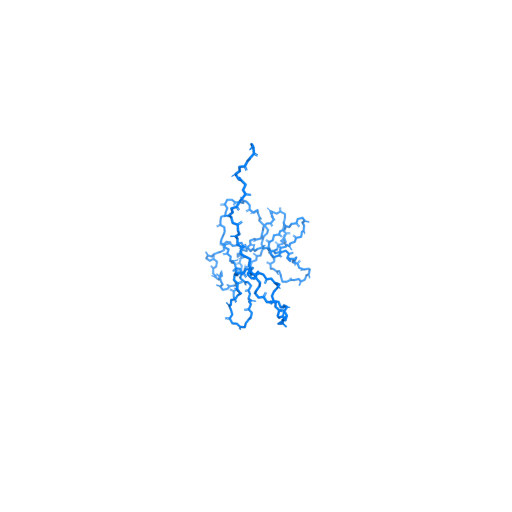1 103 ? -33.699 -22.403 -29.822 1.00 37.34 103 SER A C 1
ATOM 824 O O . SER A 1 103 ? -33.753 -21.475 -30.626 1.00 37.34 103 SER A O 1
ATOM 826 N N . SER A 1 104 ? -33.454 -23.662 -30.145 1.00 43.84 104 SER A N 1
ATOM 827 C CA . SER A 1 104 ? -33.397 -24.228 -31.484 1.00 43.84 104 SER A CA 1
ATOM 828 C C . SER A 1 104 ? -34.624 -23.877 -32.327 1.00 43.84 104 SER A C 1
ATOM 830 O O . SER A 1 104 ? -35.721 -23.712 -31.799 1.00 43.84 104 SER A O 1
ATOM 832 N N . GLU A 1 105 ? -34.384 -23.800 -33.632 1.00 53.03 105 GLU A N 1
ATOM 833 C CA . GLU A 1 105 ? -35.347 -23.699 -34.729 1.00 53.03 105 GLU A CA 1
ATOM 834 C C . GLU A 1 105 ? -36.575 -24.604 -34.526 1.00 53.03 105 GLU A C 1
ATOM 836 O O . GLU A 1 105 ? -36.421 -25.821 -34.499 1.00 53.03 105 GLU A O 1
ATOM 841 N N . GLU A 1 106 ? -37.772 -24.019 -34.413 1.00 47.59 106 GLU A N 1
ATOM 842 C CA . GLU A 1 106 ? -39.049 -24.652 -34.786 1.00 47.59 106 GLU A CA 1
ATOM 843 C C . GLU A 1 106 ? -40.150 -23.573 -34.906 1.00 47.59 106 GLU A C 1
ATOM 845 O O . GLU A 1 106 ? -40.626 -23.016 -33.919 1.00 47.59 106 GLU A O 1
ATOM 850 N N . ASP A 1 107 ? -40.441 -23.223 -36.162 1.00 46.72 107 ASP A N 1
ATOM 851 C CA . ASP A 1 107 ? -41.697 -22.746 -36.757 1.00 46.72 107 ASP A CA 1
ATOM 852 C C . ASP A 1 107 ? -42.778 -22.142 -35.836 1.00 46.72 107 ASP A C 1
ATOM 854 O O . ASP A 1 107 ? -43.536 -22.863 -35.187 1.00 46.72 107 ASP A O 1
ATOM 858 N N . ILE A 1 108 ? -42.964 -20.816 -35.895 1.00 47.03 108 ILE A N 1
ATOM 859 C CA . ILE A 1 108 ? -44.251 -20.184 -35.559 1.00 47.03 108 ILE A CA 1
ATOM 860 C C . ILE A 1 108 ? -44.605 -19.192 -36.671 1.00 47.03 108 ILE A C 1
ATOM 862 O O . ILE A 1 108 ? -43.869 -18.239 -36.926 1.00 47.03 108 ILE A O 1
ATOM 866 N N . GLU A 1 109 ? -45.712 -19.499 -37.348 1.00 42.09 109 GLU A N 1
ATOM 867 C CA . GLU A 1 109 ? -46.311 -18.787 -38.477 1.00 42.09 109 GLU A CA 1
ATOM 868 C C . GLU A 1 109 ? -46.640 -17.319 -38.152 1.00 42.09 109 GLU A C 1
ATOM 870 O O . GLU A 1 109 ? -47.015 -16.967 -37.032 1.00 42.09 109 GLU A O 1
ATOM 875 N N . GLU A 1 110 ? -46.496 -16.460 -39.165 1.00 49.62 110 GLU A N 1
ATOM 876 C CA . GLU A 1 110 ? -46.974 -15.078 -39.151 1.00 49.62 110 GLU A CA 1
ATOM 877 C C . GLU A 1 110 ? -48.510 -15.065 -39.186 1.00 49.62 110 GLU A C 1
ATOM 879 O O . GLU A 1 110 ? -49.102 -15.136 -40.260 1.00 49.62 110 GLU A O 1
ATOM 884 N N . ASP A 1 111 ? -49.158 -14.939 -38.028 1.00 43.44 111 ASP A N 1
ATOM 885 C CA . ASP A 1 111 ? -50.565 -14.536 -37.974 1.00 43.44 111 ASP A CA 1
ATOM 886 C C . ASP A 1 111 ? -50.662 -13.008 -37.843 1.00 43.44 111 ASP A C 1
ATOM 888 O O . ASP A 1 111 ? -50.347 -12.402 -36.812 1.00 43.44 111 ASP A O 1
ATOM 892 N N . GLU A 1 112 ? -51.094 -12.392 -38.944 1.00 50.66 112 GLU A N 1
ATOM 893 C CA . GLU A 1 112 ? -51.509 -10.999 -39.072 1.00 50.66 112 GLU A CA 1
ATOM 894 C C . GLU A 1 112 ? -52.561 -10.635 -38.010 1.00 50.66 112 GLU A C 1
ATOM 896 O O . GLU A 1 112 ? -53.644 -11.217 -37.953 1.00 50.66 112 GLU A O 1
ATOM 901 N N . PHE A 1 113 ? -52.287 -9.615 -37.191 1.00 39.25 113 PHE A N 1
ATOM 902 C CA . PHE A 1 113 ? -53.320 -8.983 -36.368 1.00 39.25 113 PHE A CA 1
ATOM 903 C C . PHE A 1 113 ? -53.773 -7.677 -37.029 1.00 39.25 113 PHE A C 1
ATOM 905 O O . PHE A 1 113 ? -53.149 -6.626 -36.860 1.00 39.25 113 PHE A O 1
ATOM 912 N N . GLU A 1 114 ? -54.861 -7.750 -37.801 1.00 43.56 114 GLU A N 1
ATOM 913 C CA . GLU A 1 114 ? -55.582 -6.580 -38.306 1.00 43.56 114 GLU A CA 1
ATOM 914 C C . GLU A 1 114 ? -56.179 -5.768 -37.141 1.00 43.56 114 GLU A C 1
ATOM 916 O O . GLU A 1 114 ? -56.986 -6.249 -36.343 1.00 43.56 114 GLU A O 1
ATOM 921 N N . LEU A 1 115 ? -55.788 -4.496 -37.060 1.00 40.34 115 LEU A N 1
ATOM 922 C CA . LEU A 1 115 ? -56.395 -3.486 -36.197 1.00 40.34 115 LEU A CA 1
ATOM 923 C C . LEU A 1 115 ? -57.698 -2.982 -36.832 1.00 40.34 115 LEU A C 1
ATOM 925 O O . LEU A 1 115 ? -57.657 -2.123 -37.710 1.00 40.34 115 LEU A O 1
ATOM 929 N N . ASN A 1 116 ? -58.851 -3.431 -36.333 1.00 43.81 116 ASN A N 1
ATOM 930 C CA . ASN A 1 116 ? -60.121 -2.753 -36.598 1.00 43.81 116 ASN A CA 1
ATOM 931 C C . ASN A 1 116 ? -60.363 -1.685 -35.527 1.00 43.81 116 ASN A C 1
ATOM 933 O O . ASN A 1 116 ? -60.857 -1.959 -34.435 1.00 43.81 116 ASN A O 1
ATOM 937 N N . ALA A 1 117 ? -59.969 -0.455 -35.852 1.00 47.41 117 ALA A N 1
ATOM 938 C CA . ALA A 1 117 ? -60.406 0.749 -35.166 1.00 47.41 117 ALA A CA 1
ATOM 939 C C . ALA A 1 117 ? -61.667 1.263 -35.865 1.00 47.41 117 ALA A C 1
ATOM 941 O O . ALA A 1 117 ? -61.535 1.887 -36.906 1.00 47.41 117 ALA A O 1
ATOM 942 N N . GLU A 1 118 ? -62.846 0.963 -35.316 1.00 53.03 118 GLU A N 1
ATOM 943 C CA . GLU A 1 118 ? -64.128 1.664 -35.525 1.00 53.03 118 GLU A CA 1
ATOM 944 C C . GLU A 1 118 ? -65.241 0.847 -34.841 1.00 53.03 118 GLU A C 1
ATOM 946 O O . GLU A 1 118 ? -65.704 -0.135 -35.403 1.00 53.03 118 GLU A O 1
ATOM 951 N N . ASP A 1 119 ? -65.586 1.192 -33.592 1.00 50.97 119 ASP A N 1
ATOM 952 C CA . ASP A 1 119 ? -66.959 1.141 -33.036 1.00 50.97 119 ASP A CA 1
ATOM 953 C C . ASP A 1 119 ? -66.941 1.276 -31.502 1.00 50.97 119 ASP A C 1
ATOM 955 O O . ASP A 1 119 ? -67.076 0.302 -30.774 1.00 50.97 119 ASP A O 1
ATOM 959 N N . GLU A 1 120 ? -66.813 2.506 -30.994 1.00 50.88 120 GLU A N 1
ATOM 960 C CA . GLU A 1 120 ? -67.473 2.920 -29.740 1.00 50.88 120 GLU A CA 1
ATOM 961 C C . GLU A 1 120 ? -67.795 4.420 -29.810 1.00 50.88 120 GLU A C 1
ATOM 963 O O . GLU A 1 120 ? -67.221 5.244 -29.104 1.00 50.88 120 GLU A O 1
ATOM 968 N N . LEU A 1 121 ? -68.713 4.791 -30.705 1.00 48.47 121 LEU A N 1
ATOM 969 C CA . LEU A 1 121 ? -69.429 6.069 -30.669 1.00 48.47 121 LEU A CA 1
ATOM 970 C C . LEU A 1 121 ? -70.757 5.909 -31.422 1.00 48.47 121 LEU A C 1
ATOM 972 O O . LEU A 1 121 ? -70.804 6.097 -32.627 1.00 48.47 121 LEU A O 1
ATOM 976 N N . GLU A 1 122 ? -71.812 5.515 -30.697 1.00 45.88 122 GLU A N 1
ATOM 977 C CA . GLU A 1 122 ? -73.185 6.067 -30.762 1.00 45.88 122 GLU A CA 1
ATOM 978 C C . GLU A 1 122 ? -74.255 5.050 -30.322 1.00 45.88 122 GLU A C 1
ATOM 980 O O . GLU A 1 122 ? -74.486 4.037 -30.983 1.00 45.88 122 GLU A O 1
ATOM 985 N N . LYS A 1 123 ? -74.922 5.380 -29.201 1.00 44.28 123 LYS A N 1
ATOM 986 C CA . LYS A 1 123 ? -76.361 5.227 -28.858 1.00 44.28 123 LYS A CA 1
ATOM 987 C C . LYS A 1 123 ? -76.491 5.364 -27.331 1.00 44.28 123 LYS A C 1
ATOM 989 O O . LYS A 1 123 ? -75.829 4.624 -26.612 1.00 44.28 123 LYS A O 1
ATOM 994 N N . GLN A 1 124 ? -77.241 6.263 -26.686 1.00 41.00 124 GLN A N 1
ATOM 995 C CA . GLN A 1 124 ? -78.440 7.046 -27.038 1.00 41.00 124 GLN A CA 1
ATOM 996 C C . GLN A 1 124 ? -79.500 6.318 -27.861 1.00 41.00 124 GLN A C 1
ATOM 998 O O . GLN A 1 124 ? -79.306 6.133 -29.077 1.00 41.00 124 GLN A O 1
#

InterPro domains:
  IPR001304 C-type lectin-like [PF00059] (10-82)
  IPR001304 C-type lectin-like [PS50041] (1-71)
  IPR016186 C-type lectin-like/link domain superfamily [G3DSA:3.10.100.10] (1-113)
  IPR016187 C-type lectin fold [SSF56436] (8-93)

Foldseek 3Di:
DVCVVCPPPPQPFAFDQWWDDPNFTAGPVRDTQDDVHDFFADVPPPDVQDTTWTWHQDPVRDTHIYHHHPPDPDDGHYDDDDDADDDPGDDDPDDPPDPPPDDDDDDDDDDDDDDDPDDDDDDD

pLDDT: mean 74.7, std 19.78, range [37.34, 96.62]

Organism: Toxocara canis (NCBI:txid6265)

Sequence (124 aa):
FFTELHSEGEHAPYWIGLRNKYGQNVWPTGAELREGGFARWAPNEPSNKGNCTEVKLDEHQETLWNSQDCEGAHSNYFSCQKRACDTANYCALTPPENPDIFSSEEDIEEDEFELNAEDELEKQ